Protein 4MNO (pdb70)

Organism: Pyrococcus abyssi (strain GE5 / Orsay) (NCBI:txid272844)

Radius of gyration: 12.4 Å; Cα contacts (8 Å, |Δi|>4): 175; chains: 1; bounding box: 30×34×27 Å

Secondary structure (DSSP, 8-state):
--------TT-EEEEEEEEEETTEEEEEETTS-EEEEE--HHHHTT----TT-EEEEEE-SSSTTTEEEEEEE--HHHHHHHHHTTSS-HHHHH-

Sequence (95 aa):
VIRVPLPEGNQLFGVVEQALGAGWMDVRCEDGKIRRCRIPGKLRRRVWIRVGDLVIVQPWPVQSDDKRGDIVYRYTQTTQVDWLLRKGKITQEFLTG

Solvent-accessible surface area: 5850 Å² total; per-residue (Å²): 165,93,190,16,58,64,30,134,86,87,43,29,11,0,6,1,74,106,64,62,42,79,10,78,9,21,0,40,1,82,64,66,85,90,6,122,0,81,14,42,39,139,8,118,185,137,45,171,19,129,87,46,19,2,0,7,0,54,8,77,132,102,79,40,79,127,95,0,40,0,58,62,52,7,64,139,93,25,9,65,52,0,22,161,124,56,90,10,68,90,131,34,32,99,73

Nearest PDB structures (foldseek):
  7zag-assembly1_6  TM=9.840E-01  e=1.531E-17  Pyrococcus abyssi GE5
  6sw9-assembly1_6  TM=9.027E-01  e=2.544E-14  Pyrococcus abyssi GE5
  6swe-assembly1_6  TM=8.839E-01  e=1.234E-14  Pyrococcus abyssi GE5
  6zxf-assembly1_j  TM=8.529E-01  e=4.836E-07  Homo sapiens
  2dgy-assembly1_A  TM=8.097E-01  e=2.616E-06  Homo sapiens

Foldseek 3Di:
DDDADDDDDPKWKWFFAADPDDQWTWTQTPVRAIAIEGEDPVRVVPDDDDGLWIF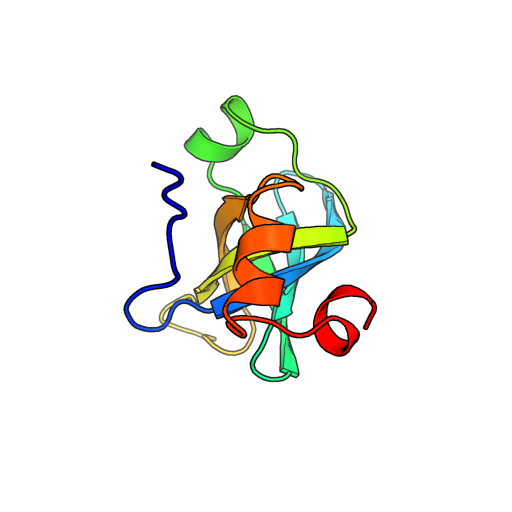IWAQDPPPSRHYTYTDGTDDPVSVVVCCVVVVDHPVRSVD

B-factor: mean 20.07, std 11.69, range [5.56, 64.81]

CATH classification: 2.40.50.140

Structure (mmCIF, N/CA/C/O backbone):
data_4MNO
#
_entry.id   4MNO
#
_cell.length_a   36.430
_cell.length_b   46.770
_cell.length_c   57.940
_cell.angle_alpha   90.00
_cell.angle_beta   90.00
_cell.angle_gamma   90.00
#
_symmetry.space_group_name_H-M   'P 21 21 21'
#
loop_
_entity.id
_entity.type
_entity.pdbx_description
1 polymer 'Translation initiation factor 1A'
2 water water
#
loop_
_atom_site.group_PDB
_atom_site.id
_atom_site.type_symbol
_atom_site.label_atom_id
_atom_site.label_alt_id
_atom_site.label_comp_id
_atom_site.label_asym_id
_atom_site.label_entity_id
_atom_site.label_seq_id
_atom_site.pdbx_PDB_ins_code
_atom_site.Cartn_x
_atom_site.Cartn_y
_atom_site.Cartn_z
_atom_site.occupancy
_atom_site.B_iso_or_equiv
_atom_site.auth_seq_id
_atom_site.auth_comp_id
_atom_site.auth_asym_id
_atom_site.auth_atom_id
_atom_site.pdbx_PDB_model_num
ATOM 1 N N . VAL A 1 15 ? -13.484 16.514 -14.434 1.00 35.04 13 VAL A N 1
ATOM 2 C CA . VAL A 1 15 ? -13.935 15.128 -14.498 1.00 33.51 13 VAL A CA 1
ATOM 3 C C . VAL A 1 15 ? -13.233 14.275 -13.446 1.00 31.26 13 VAL A C 1
ATOM 4 O O . VAL A 1 15 ? -12.093 13.841 -13.637 1.00 32.37 13 VAL A O 1
ATOM 8 N N . ILE A 1 16 ? -13.914 14.032 -12.333 1.00 27.89 14 ILE A N 1
ATOM 9 C CA . ILE A 1 16 ? -13.338 13.201 -11.284 1.00 24.79 14 ILE A CA 1
ATOM 10 C C . ILE A 1 16 ? -13.285 11.736 -11.724 1.00 21.97 14 ILE A C 1
ATOM 11 O O . ILE A 1 16 ? -14.251 11.208 -12.270 1.00 21.93 14 ILE A O 1
ATOM 16 N N . ARG A 1 17 ? -12.130 11.111 -11.519 1.00 18.64 15 ARG A N 1
ATOM 17 C CA . ARG A 1 17 ? -11.939 9.697 -11.811 1.00 17.60 15 ARG A CA 1
ATOM 18 C C . ARG A 1 17 ? -11.337 9.025 -10.596 1.00 16.30 15 ARG A C 1
ATOM 19 O O . ARG A 1 17 ? -10.421 9.561 -9.974 1.00 19.03 15 ARG A O 1
ATOM 27 N N . VAL A 1 18 ? -11.848 7.844 -10.264 1.00 13.86 16 VAL A N 1
ATOM 28 C CA . VAL A 1 18 ? -11.469 7.149 -9.045 1.00 12.03 16 VAL A CA 1
ATOM 29 C C . VAL A 1 18 ? -11.200 5.682 -9.394 1.00 11.79 16 VAL A C 1
ATOM 30 O O . VAL A 1 18 ? -12.057 5.024 -9.971 1.00 12.62 16 VAL A O 1
ATOM 34 N N . PRO A 1 19 ? -10.003 5.167 -9.059 1.00 11.85 17 PRO A N 1
ATOM 35 C CA . PRO A 1 19 ? -9.701 3.762 -9.355 1.00 13.41 17 PRO A CA 1
ATOM 36 C C . PRO A 1 19 ? -10.608 2.822 -8.581 1.00 11.99 17 PRO A C 1
ATOM 37 O O . PRO A 1 19 ? -11.022 3.145 -7.471 1.00 13.32 17 PRO A O 1
ATOM 41 N N . LEU A 1 20 ? -10.902 1.668 -9.162 1.00 11.71 18 LEU A N 1
ATOM 42 C CA . LEU A 1 20 ? -11.762 0.684 -8.530 1.00 11.49 18 LEU A CA 1
ATOM 43 C C . LEU A 1 20 ? -11.052 -0.655 -8.419 1.00 11.90 18 LEU A C 1
ATOM 44 O O . LEU A 1 20 ? -10.203 -0.982 -9.242 1.00 13.25 18 LEU A O 1
ATOM 49 N N . PRO A 1 21 ? -11.428 -1.450 -7.411 1.00 10.80 19 PRO A N 1
ATOM 50 C CA . PRO A 1 21 ? -10.982 -2.846 -7.369 1.00 11.73 19 PRO A CA 1
ATOM 51 C C . PRO A 1 21 ? -11.291 -3.566 -8.682 1.00 14.70 19 PRO A C 1
ATOM 52 O O . PRO A 1 21 ? -12.361 -3.357 -9.263 1.00 18.00 19 PRO A O 1
ATOM 56 N N . GLU A 1 22 ? -10.346 -4.383 -9.141 1.00 15.79 20 GLU A N 1
ATOM 57 C CA . GLU A 1 22 ? -10.524 -5.206 -10.336 1.00 18.65 20 GLU A CA 1
ATOM 58 C C . GLU A 1 22 ? -10.250 -6.652 -9.975 1.00 17.37 20 GLU A C 1
ATOM 59 O O . GLU A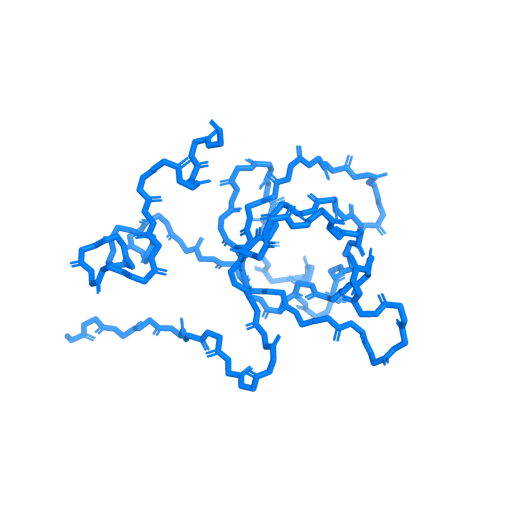 1 22 ? -9.601 -6.921 -8.976 1.00 16.30 20 GLU A O 1
ATOM 65 N N . GLY A 1 23 ? -10.721 -7.586 -10.795 1.00 18.58 21 GLY A N 1
ATOM 66 C CA . GLY A 1 23 ? 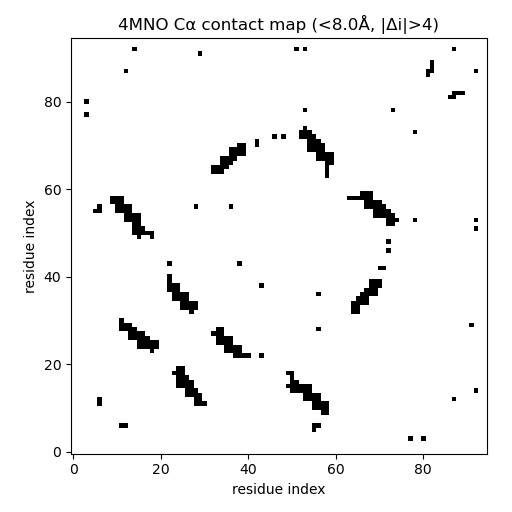-10.483 -8.99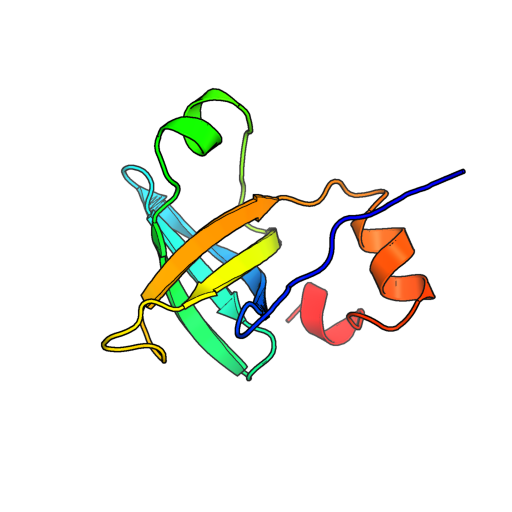1 -10.520 1.00 18.56 21 GLY A CA 1
ATOM 67 C C . GLY A 1 23 ? -11.065 -9.407 -9.182 1.00 17.52 21 GLY A C 1
ATOM 68 O O . GLY A 1 23 ? -12.235 -9.162 -8.909 1.00 19.16 21 GLY A O 1
ATOM 69 N N . ASN A 1 24 ? -10.246 -10.018 -8.333 1.00 16.03 22 ASN A N 1
ATOM 70 C CA . ASN A 1 24 ? -10.706 -10.417 -7.008 1.00 14.46 22 ASN A CA 1
ATOM 71 C C . ASN A 1 24 ? -10.304 -9.427 -5.912 1.00 12.14 22 ASN A C 1
ATOM 72 O O . ASN A 1 24 ? -10.350 -9.743 -4.730 1.00 12.60 22 ASN A O 1
ATOM 77 N N . GLN A 1 25 ? -9.939 -8.216 -6.314 1.00 10.86 23 GLN A N 1
ATOM 78 C CA . GLN A 1 25 ? -9.613 -7.179 -5.340 1.00 9.79 23 GLN A CA 1
ATOM 79 C C . GLN A 1 25 ? -10.845 -6.737 -4.559 1.00 9.78 23 GLN A C 1
ATOM 80 O O . GLN A 1 25 ? -11.988 -6.881 -5.027 1.00 11.27 23 GLN A O 1
ATOM 86 N N . LEU A 1 26 ? -10.600 -6.192 -3.371 1.00 8.03 24 LEU A N 1
ATOM 87 C CA . LEU A 1 26 ? -11.665 -5.840 -2.440 1.00 7.98 24 LEU A CA 1
ATOM 88 C C . LEU A 1 26 ? -11.407 -4.483 -1.825 1.00 7.19 24 LEU A C 1
ATOM 89 O O . LEU A 1 26 ? -10.267 -4.121 -1.554 1.00 8.18 24 LEU A O 1
ATOM 94 N N . PHE A 1 27 ? -12.469 -3.742 -1.558 1.00 6.75 25 PHE A N 1
ATOM 95 C CA . PHE A 1 27 ? -12.351 -2.594 -0.670 1.00 6.31 25 PHE A CA 1
ATOM 96 C C . PHE A 1 27 ? -12.048 -3.053 0.745 1.00 6.04 25 PHE A C 1
ATOM 97 O O . PHE A 1 27 ? -12.534 -4.104 1.188 1.00 6.95 25 PHE A O 1
ATOM 105 N N . GLY A 1 28 ? -11.300 -2.246 1.487 1.00 6.09 26 GLY A N 1
ATOM 106 C CA . GLY A 1 28 ? -11.052 -2.554 2.878 1.00 7.13 26 GLY A CA 1
ATOM 107 C C . GLY A 1 28 ? -10.812 -1.289 3.667 1.00 5.84 26 GLY A C 1
ATOM 108 O O . GLY A 1 28 ? -10.419 -0.268 3.109 1.00 7.29 26 GLY A O 1
ATOM 109 N N . VAL A 1 29 ? -11.051 -1.368 4.970 1.00 6.35 27 VAL A N 1
ATOM 110 C CA . VAL A 1 29 ? -10.771 -0.264 5.883 1.00 7.77 27 VAL A CA 1
ATOM 111 C C . VAL A 1 29 ? -9.636 -0.702 6.788 1.00 7.23 27 VAL A C 1
ATOM 112 O O . VAL A 1 29 ? -9.696 -1.764 7.409 1.00 8.08 27 VAL A O 1
ATOM 116 N N . VAL A 1 30 ? -8.588 0.107 6.857 1.00 7.14 28 VAL A N 1
ATOM 117 C CA . VAL A 1 30 ? -7.451 -0.234 7.689 1.00 7.51 28 VAL A CA 1
ATOM 118 C C . VAL A 1 30 ? -7.864 -0.226 9.151 1.00 8.39 28 VAL A C 1
ATOM 119 O O . VAL A 1 30 ? -8.395 0.773 9.648 1.00 9.92 28 VAL A O 1
ATOM 123 N N . GLU A 1 31 ? -7.619 -1.339 9.836 1.00 9.39 29 GLU A N 1
ATOM 124 C CA . GLU A 1 31 ? -8.060 -1.504 11.217 1.00 12.47 29 GLU A CA 1
ATOM 125 C C . GLU A 1 31 ? -6.950 -1.313 12.243 1.00 12.07 29 GLU A C 1
ATOM 126 O O . GLU A 1 31 ? -7.187 -0.806 13.341 1.00 14.28 29 GLU A O 1
ATOM 132 N N . GLN A 1 32 ? -5.741 -1.737 11.902 1.00 10.92 30 GLN A N 1
ATOM 133 C CA . GLN A 1 32 ? -4.647 -1.655 12.858 1.00 12.20 30 GLN A CA 1
ATOM 134 C C . GLN A 1 32 ? -3.314 -1.687 12.149 1.00 12.36 30 GLN A C 1
ATOM 135 O O . GLN A 1 32 ? -3.116 -2.483 11.227 1.00 12.36 30 GLN A O 1
ATOM 141 N N . ALA A 1 33 ? -2.415 -0.799 12.567 1.00 14.51 31 ALA A N 1
ATOM 142 C CA . ALA A 1 33 ? -1.031 -0.846 12.121 1.00 18.02 31 ALA A CA 1
ATOM 143 C C . ALA A 1 33 ? -0.297 -1.886 12.941 1.00 20.80 31 ALA A C 1
ATOM 144 O O . ALA A 1 33 ? -0.342 -1.870 14.171 1.00 23.32 31 ALA A O 1
ATOM 146 N N . LEU A 1 34 ? 0.383 -2.795 12.263 1.00 22.04 32 LEU A N 1
ATOM 147 C CA . LEU A 1 34 ? 1.051 -3.886 12.946 1.00 23.55 32 LEU A CA 1
ATOM 148 C C . LEU A 1 34 ? 2.552 -3.646 12.981 1.00 27.21 32 LEU A C 1
ATOM 149 O O . LEU A 1 34 ? 3.279 -4.337 13.686 1.00 29.95 32 LEU A O 1
ATOM 154 N N . GLY A 1 35 ? 3.003 -2.653 12.222 1.00 27.91 33 GLY A N 1
ATOM 155 C CA . GLY A 1 35 ? 4.412 -2.315 12.157 1.00 29.17 33 GLY A CA 1
ATOM 156 C C . GLY A 1 35 ? 5.081 -2.904 10.931 1.00 30.31 33 GLY A C 1
ATOM 157 O O . GLY A 1 35 ? 4.621 -3.908 10.383 1.00 30.99 33 GLY A O 1
ATOM 158 N N . ALA A 1 36 ? 6.158 -2.258 10.496 1.00 30.16 34 ALA A N 1
ATOM 159 C CA . ALA A 1 36 ? 7.013 -2.762 9.426 1.00 30.36 34 ALA A CA 1
ATOM 160 C C . ALA A 1 36 ? 6.274 -3.073 8.130 1.00 28.71 34 ALA A C 1
ATOM 161 O O . ALA A 1 36 ? 6.499 -4.116 7.520 1.00 30.34 34 ALA A O 1
ATOM 163 N N . GLY A 1 37 ? 5.388 -2.172 7.712 1.00 26.15 35 GLY A N 1
ATOM 164 C CA . GLY A 1 37 ? 4.714 -2.323 6.435 1.00 23.56 35 GLY A CA 1
ATOM 165 C C . GLY A 1 37 ? 3.604 -3.361 6.418 1.00 20.58 35 GLY A C 1
ATOM 166 O O . GLY A 1 37 ? 3.270 -3.904 5.360 1.00 23.30 35 GLY A O 1
ATOM 167 N N . TRP A 1 38 ? 3.033 -3.643 7.586 1.00 18.01 36 TRP A N 1
ATOM 168 C CA . TRP A 1 38 ? 1.909 -4.574 7.701 1.00 15.94 36 TRP A CA 1
ATOM 169 C C . TRP A 1 38 ? 0.737 -3.901 8.389 1.00 14.43 36 TRP A C 1
ATOM 170 O O . TRP A 1 38 ? 0.911 -3.177 9.368 1.00 15.27 36 TRP A O 1
ATOM 181 N N . MET A 1 39 ? -0.465 -4.149 7.885 1.00 13.19 37 MET A N 1
ATOM 182 C CA . MET A 1 39 ? -1.672 -3.601 8.493 1.00 12.86 37 MET A CA 1
ATOM 183 C C . MET A 1 39 ? -2.785 -4.627 8.421 1.00 10.50 37 MET A C 1
ATOM 184 O O . MET A 1 39 ? -2.890 -5.351 7.432 1.00 11.63 37 MET A O 1
ATOM 189 N N . ASP A 1 40 ? -3.609 -4.701 9.463 1.00 9.97 38 ASP A N 1
ATOM 190 C CA . ASP A 1 40 ? -4.831 -5.490 9.375 1.00 10.24 38 ASP A CA 1
ATOM 191 C C . ASP A 1 40 ? -5.907 -4.644 8.726 1.00 9.52 38 ASP A C 1
ATOM 192 O O . ASP A 1 40 ? -6.068 -3.467 9.068 1.00 10.15 38 ASP A O 1
ATOM 197 N N . VAL A 1 41 ? -6.634 -5.246 7.789 1.00 8.17 39 VAL A N 1
ATOM 198 C CA . VAL A 1 41 ? -7.611 -4.522 6.989 1.00 7.79 39 VAL A CA 1
ATOM 199 C C . VAL A 1 41 ? -8.934 -5.277 7.021 1.00 7.86 39 VAL A C 1
ATOM 200 O O . VAL A 1 41 ? -8.982 -6.468 6.694 1.00 8.54 39 VAL A O 1
ATOM 204 N N . ARG A 1 42 ? -10.001 -4.593 7.426 1.00 8.07 40 ARG A N 1
ATOM 205 C CA . ARG A 1 42 ? -11.341 -5.166 7.417 1.00 8.66 40 ARG A CA 1
ATOM 206 C C . ARG A 1 42 ? -11.920 -5.004 6.026 1.00 7.70 40 ARG A C 1
ATOM 207 O O . ARG A 1 42 ? -12.134 -3.881 5.550 1.00 8.52 40 ARG A O 1
ATOM 215 N N . CYS A 1 43 ? -12.158 -6.126 5.353 1.00 7.79 41 CYS A N 1
ATOM 216 C CA . CYS A 1 43 ? -12.539 -6.102 3.950 1.00 8.05 41 CYS A CA 1
ATOM 217 C C . CYS A 1 43 ? -14.038 -6.173 3.707 1.00 8.25 41 CYS A C 1
ATOM 218 O O . CYS A 1 43 ? -14.804 -6.581 4.582 1.00 8.94 41 CYS A O 1
ATOM 221 N N . GLU A 1 44 ? -14.440 -5.810 2.496 1.00 7.88 42 GLU A N 1
ATOM 222 C CA . GLU A 1 44 ? -15.856 -5.721 2.168 1.00 8.39 42 GLU A CA 1
ATOM 223 C C . GLU A 1 44 ? -16.576 -7.068 2.102 1.00 9.16 42 GLU A C 1
ATOM 224 O O . GLU A 1 44 ? -17.799 -7.089 2.007 1.00 9.99 42 GLU A O 1
ATOM 230 N N . ASP A 1 45 ? -15.825 -8.169 2.160 1.00 9.26 43 ASP A N 1
ATOM 231 C CA . ASP A 1 45 ? -16.417 -9.499 2.236 1.00 10.35 43 ASP A CA 1
ATOM 232 C C . ASP A 1 45 ? -16.561 -9.961 3.679 1.00 12.05 43 ASP A C 1
ATOM 233 O O . ASP A 1 45 ? -16.881 -11.125 3.937 1.00 15.87 43 ASP A O 1
ATOM 238 N N . GLY A 1 46 ? -16.330 -9.052 4.619 1.00 12.49 44 GLY A N 1
ATOM 239 C CA . GLY A 1 46 ? -16.516 -9.341 6.030 1.00 14.42 44 GLY A CA 1
ATOM 240 C C . GLY A 1 46 ? -15.353 -10.039 6.710 1.00 15.41 44 GLY A C 1
ATOM 241 O O . GLY A 1 46 ? -15.481 -10.482 7.848 1.00 20.02 44 GLY A O 1
ATOM 242 N N . LYS A 1 47 ? -14.224 -10.148 6.023 1.00 13.16 45 LYS A N 1
ATOM 243 C CA . LYS A 1 47 ? -13.053 -10.794 6.606 1.00 12.56 45 LYS A CA 1
ATOM 244 C C . LYS A 1 47 ? -11.957 -9.782 6.876 1.00 10.58 45 LYS A C 1
ATOM 245 O O . LYS A 1 47 ? -11.784 -8.801 6.135 1.00 11.03 45 LYS A O 1
ATOM 251 N N . ILE A 1 48 ? -11.208 -10.026 7.938 1.00 11.30 46 ILE A N 1
ATOM 252 C CA . ILE A 1 48 ? -10.022 -9.236 8.231 1.00 10.94 46 ILE A CA 1
ATOM 253 C C . ILE A 1 48 ? -8.825 -9.935 7.611 1.00 10.16 46 ILE A C 1
ATOM 254 O O . ILE A 1 48 ? -8.597 -11.123 7.853 1.00 12.95 46 ILE A O 1
ATOM 259 N N . ARG A 1 49 ? -8.055 -9.202 6.817 1.00 9.38 47 ARG A N 1
ATOM 260 C CA . ARG A 1 49 ? -6.837 -9.742 6.233 1.00 9.27 47 ARG A CA 1
ATOM 261 C C . ARG A 1 49 ? -5.619 -9.013 6.747 1.00 8.94 47 ARG A C 1
ATOM 262 O O . ARG A 1 49 ? -5.633 -7.788 6.928 1.00 9.38 47 ARG A O 1
ATOM 270 N N . ARG A 1 50 ? -4.554 -9.771 6.981 1.00 10.11 48 ARG A N 1
ATOM 271 C CA . ARG A 1 50 ? -3.273 -9.188 7.340 1.00 10.17 48 ARG A CA 1
ATOM 272 C C . ARG A 1 50 ? -2.582 -8.832 6.029 1.00 10.02 48 ARG A C 1
ATOM 273 O O . ARG A 1 50 ? -2.340 -9.704 5.193 1.00 10.87 48 ARG A O 1
ATOM 281 N N . CYS A 1 51 ? -2.295 -7.547 5.840 1.00 10.49 49 CYS A N 1
ATOM 282 C CA . CYS A 1 51 ? -1.876 -7.052 4.536 1.00 9.68 49 CYS A CA 1
ATOM 283 C C . CYS A 1 51 ? -0.528 -6.379 4.541 1.00 10.74 49 CYS A C 1
ATOM 284 O O . CYS A 1 51 ? -0.206 -5.606 5.445 1.00 12.40 49 CYS A O 1
ATOM 287 N N . ARG A 1 52 ? 0.241 -6.654 3.492 1.00 11.16 50 ARG A N 1
ATOM 288 C CA . ARG A 1 52 ? 1.526 -6.013 3.275 1.00 12.66 50 ARG A CA 1
ATOM 289 C C . ARG A 1 52 ? 1.346 -4.741 2.456 1.00 11.93 50 ARG A C 1
ATOM 290 O O . ARG A 1 52 ? 0.539 -4.703 1.534 1.00 11.51 50 ARG A O 1
ATOM 298 N N . ILE A 1 53 ? 2.096 -3.701 2.798 1.00 13.08 51 ILE A N 1
ATOM 299 C CA . ILE A 1 53 ? 2.178 -2.518 1.950 1.00 15.27 51 ILE A CA 1
ATOM 300 C C . ILE A 1 53 ? 3.472 -2.627 1.178 1.00 17.17 51 ILE A C 1
ATOM 301 O O . ILE A 1 53 ? 4.542 -2.558 1.776 1.00 17.92 51 ILE A O 1
ATOM 306 N N . PRO A 1 54 ? 3.389 -2.809 -0.151 1.00 19.39 52 PRO A N 1
ATOM 307 C CA . PRO A 1 54 ? 4.611 -2.928 -0.957 1.00 22.02 52 PRO A CA 1
ATOM 308 C C . PRO A 1 54 ? 5.486 -1.682 -0.825 1.00 22.40 52 PRO A C 1
ATOM 309 O O . PRO A 1 54 ? 4.958 -0.584 -0.671 1.00 21.32 52 PRO A O 1
ATOM 313 N N . GLY A 1 55 ? 6.805 -1.856 -0.873 1.00 23.20 53 GLY A N 1
ATOM 314 C CA . GLY A 1 55 ? 7.732 -0.749 -0.696 1.00 23.94 53 GLY A CA 1
ATOM 315 C C . GLY A 1 55 ? 7.438 0.422 -1.615 1.00 23.89 53 GLY A C 1
ATOM 316 O O . GLY A 1 55 ? 7.507 1.585 -1.211 1.00 25.62 53 GLY A O 1
ATOM 317 N N . LYS A 1 56 ? 7.082 0.107 -2.853 1.00 23.56 54 LYS A N 1
ATOM 318 C CA . LYS A 1 56 ? 6.744 1.120 -3.841 1.00 24.62 54 LYS A CA 1
ATOM 319 C C . LYS A 1 56 ? 5.603 2.009 -3.346 1.00 22.04 54 LYS A C 1
ATOM 320 O O . LYS A 1 56 ? 5.626 3.222 -3.532 1.00 22.47 54 LYS A O 1
ATOM 326 N N . LEU A 1 57 ? 4.607 1.411 -2.703 1.00 19.73 55 LEU A N 1
ATOM 327 C CA . LEU A 1 57 ? 3.497 2.192 -2.179 1.00 18.08 55 LEU A CA 1
ATOM 328 C C . LEU A 1 57 ? 3.898 2.900 -0.882 1.00 19.00 55 LEU A C 1
ATOM 329 O O . LEU A 1 57 ? 3.535 4.059 -0.671 1.00 19.19 55 LEU A O 1
ATOM 334 N N . ARG A 1 58 ? 4.671 2.212 -0.038 1.00 20.28 56 ARG A N 1
ATOM 335 C CA . ARG A 1 58 ? 5.172 2.789 1.214 1.00 23.35 56 ARG A CA 1
ATOM 336 C C . ARG A 1 58 ? 5.933 4.099 1.022 1.00 23.61 56 ARG A C 1
ATOM 337 O O . ARG A 1 58 ? 5.874 4.988 1.870 1.00 24.93 56 ARG A O 1
ATOM 345 N N . ARG A 1 59 ? 6.658 4.215 -0.083 1.00 22.37 57 ARG A N 1
ATOM 346 C CA . ARG A 1 59 ? 7.463 5.409 -0.312 1.00 23.79 57 ARG A CA 1
ATOM 347 C C . ARG A 1 59 ? 6.680 6.502 -1.043 1.00 22.90 57 ARG A C 1
ATOM 348 O O . ARG A 1 59 ? 7.218 7.573 -1.340 1.00 24.17 57 ARG A O 1
ATOM 356 N N . ARG A 1 60 ? 5.401 6.249 -1.299 1.00 21.52 58 ARG A N 1
ATOM 357 C CA . ARG A 1 60 ? 4.563 7.226 -1.985 1.00 21.93 58 ARG A CA 1
ATOM 358 C C . ARG A 1 60 ? 3.471 7.808 -1.093 1.00 20.06 58 ARG A C 1
ATOM 359 O O . ARG A 1 60 ? 3.148 8.985 -1.193 1.00 20.19 58 ARG A O 1
ATOM 367 N N . VAL A 1 61 ? 2.874 6.987 -0.239 1.00 19.07 59 VAL A N 1
ATOM 368 C CA . VAL A 1 61 ? 1.732 7.472 0.535 1.00 20.36 59 VAL A CA 1
ATOM 369 C C . VAL A 1 61 ? 1.798 7.131 2.006 1.00 21.39 59 VAL A C 1
ATOM 370 O O . VAL A 1 61 ? 2.463 6.185 2.416 1.00 22.20 59 VAL A O 1
ATOM 374 N N . TRP A 1 62 ? 1.097 7.935 2.796 1.00 20.79 60 TRP A N 1
ATOM 375 C CA . TRP A 1 62 ? 0.950 7.689 4.215 1.00 21.80 60 TRP A CA 1
ATOM 376 C C . TRP A 1 62 ? -0.404 7.033 4.432 1.00 19.06 60 TRP A C 1
ATOM 377 O O . TRP A 1 62 ? -1.448 7.600 4.096 1.00 20.62 60 TRP A O 1
ATOM 388 N N . ILE A 1 63 ? -0.378 5.810 4.947 1.00 16.60 61 ILE A N 1
ATOM 389 C CA . ILE A 1 63 ? -1.600 5.047 5.198 1.00 14.66 61 ILE A CA 1
ATOM 390 C C . ILE A 1 63 ? -1.812 4.935 6.692 1.00 15.66 61 ILE A C 1
ATOM 391 O O . ILE A 1 63 ? -0.885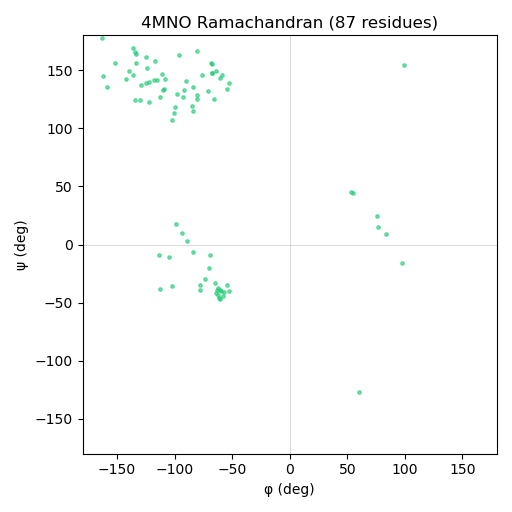 4.614 7.446 1.00 17.49 61 ILE A O 1
ATOM 396 N N . ARG A 1 64 ? -3.034 5.208 7.123 1.00 14.62 62 ARG A N 1
ATOM 397 C CA . ARG A 1 64 ? -3.338 5.201 8.539 1.00 15.96 62 ARG A CA 1
ATOM 398 C C . ARG A 1 64 ? -4.618 4.436 8.818 1.00 13.37 62 ARG A C 1
ATOM 399 O O . ARG A 1 64 ? -5.408 4.146 7.915 1.00 12.18 62 ARG A O 1
ATOM 407 N N . VAL A 1 65 ? -4.801 4.099 10.085 1.00 12.67 63 VAL A N 1
ATOM 408 C CA . VAL A 1 65 ? -6.008 3.446 10.545 1.00 12.21 63 VAL A CA 1
ATOM 409 C C . VAL A 1 65 ? -7.209 4.281 10.134 1.00 12.22 63 VAL A C 1
ATOM 410 O O . VAL A 1 65 ? -7.202 5.512 10.263 1.00 13.90 63 VAL A O 1
ATOM 414 N N . GLY A 1 66 ? -8.217 3.607 9.597 1.00 10.61 64 GLY A N 1
ATOM 415 C CA . GLY A 1 66 ? -9.423 4.257 9.138 1.00 11.35 64 GLY A CA 1
ATOM 416 C C . GLY A 1 66 ? -9.439 4.532 7.645 1.00 9.98 64 GLY A C 1
ATOM 417 O O . GLY A 1 66 ? -10.495 4.812 7.087 1.00 11.59 64 GLY A O 1
ATOM 418 N N . ASP A 1 67 ? -8.281 4.460 6.988 1.00 8.31 65 ASP A N 1
ATOM 419 C CA . ASP A 1 67 ? -8.237 4.679 5.549 1.00 8.75 65 ASP A CA 1
ATOM 420 C C . ASP A 1 67 ? -8.949 3.586 4.777 1.00 7.59 65 ASP A C 1
ATOM 421 O O . ASP A 1 67 ? -8.941 2.412 5.174 1.00 7.38 65 ASP A O 1
ATOM 426 N N . LEU A 1 68 ? -9.543 3.972 3.656 1.00 7.02 66 LEU A N 1
ATOM 427 C CA . LEU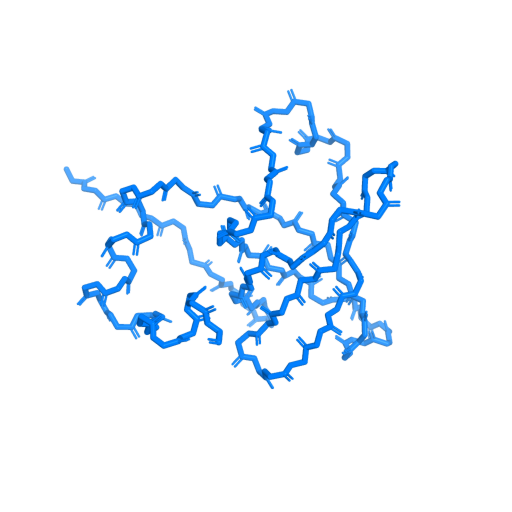 A 1 68 ? -10.115 3.024 2.720 1.00 6.26 66 LEU A CA 1
ATOM 428 C C . LEU A 1 68 ? -9.042 2.684 1.700 1.00 5.99 66 LEU A C 1
ATOM 429 O O . LEU A 1 68 ? -8.375 3.578 1.169 1.00 6.42 66 LEU A O 1
ATOM 434 N N . VAL A 1 69 ? -8.878 1.392 1.433 1.00 5.84 67 VAL A N 1
ATOM 435 C CA . VAL A 1 69 ? -7.843 0.909 0.533 1.00 5.76 67 VAL A CA 1
ATOM 436 C C . VAL A 1 69 ? -8.422 -0.124 -0.426 1.00 5.56 67 VAL A C 1
ATOM 437 O O . VAL A 1 69 ? -9.546 -0.635 -0.223 1.00 6.10 67 VAL A O 1
ATOM 441 N N . ILE A 1 70 ? -7.669 -0.420 -1.484 1.00 5.94 68 ILE A N 1
ATOM 442 C CA . ILE A 1 70 ? -7.914 -1.611 -2.285 1.00 5.94 68 ILE A CA 1
ATOM 443 C C . ILE A 1 70 ? -6.951 -2.695 -1.819 1.00 5.72 68 ILE A C 1
ATOM 444 O O . ILE A 1 70 ? -5.751 -2.456 -1.715 1.00 6.95 68 ILE A O 1
ATOM 449 N N . VAL A 1 71 ? -7.492 -3.882 -1.532 1.00 6.69 69 VAL A N 1
ATOM 450 C CA . VAL A 1 71 ? -6.718 -5.057 -1.152 1.00 7.15 69 VAL A CA 1
ATOM 451 C C . VAL A 1 71 ? -6.733 -6.083 -2.275 1.00 7.54 69 VAL A C 1
ATOM 452 O O . VAL A 1 71 ? -7.777 -6.382 -2.844 1.00 8.44 69 VAL A O 1
ATOM 456 N N . GLN A 1 72 ? -5.554 -6.613 -2.571 1.00 7.76 70 GLN A N 1
ATOM 457 C CA . GLN A 1 72 ? -5.403 -7.768 -3.453 1.00 8.23 70 GLN A CA 1
ATOM 458 C C . GLN A 1 72 ? -5.149 -9.000 -2.588 1.00 8.57 70 GLN A C 1
ATOM 459 O O . GLN A 1 72 ? -4.066 -9.141 -2.021 1.00 8.92 70 GLN A O 1
ATOM 465 N N . PRO A 1 73 ? -6.149 -9.889 -2.463 1.00 8.76 71 PRO A N 1
ATOM 466 C CA . PRO A 1 73 ? -5.898 -11.115 -1.696 1.00 9.30 71 PRO A CA 1
ATOM 467 C C . PRO A 1 73 ? -4.770 -11.932 -2.311 1.00 9.35 71 PRO A C 1
ATOM 468 O O . PRO A 1 73 ? -4.607 -11.957 -3.527 1.00 10.41 71 PRO A O 1
ATOM 472 N N . TRP A 1 74 ? -3.973 -12.554 -1.461 1.00 9.62 72 TRP A N 1
ATOM 473 C CA . TRP A 1 74 ? -2.939 -13.452 -1.955 1.00 10.10 72 TRP A CA 1
ATOM 474 C C . TRP A 1 74 ? -3.589 -14.680 -2.589 1.00 11.09 72 TRP A C 1
ATOM 475 O O . TRP A 1 74 ? -4.712 -15.030 -2.255 1.00 11.76 72 TRP A O 1
ATOM 486 N N . PRO A 1 75 ? -2.888 -15.343 -3.516 1.00 11.49 73 PRO A N 1
ATOM 487 C CA . PRO A 1 75 ? -3.486 -16.531 -4.155 1.00 14.33 73 PRO A CA 1
ATOM 488 C C . PRO A 1 75 ? -3.618 -17.757 -3.236 1.00 14.89 73 PRO A C 1
ATOM 489 O O . PRO A 1 75 ? -4.411 -18.660 -3.526 1.00 17.71 73 PRO A O 1
ATOM 493 N N . VAL A 1 76 ? -2.849 -17.786 -2.155 1.00 13.61 74 VAL A N 1
ATOM 494 C CA . VAL A 1 76 ? -2.918 -18.837 -1.137 1.00 15.60 74 VAL A CA 1
ATOM 495 C C . VAL A 1 76 ? -3.335 -18.151 0.166 1.00 16.83 74 VAL A C 1
ATOM 496 O O . VAL A 1 76 ? -2.889 -17.036 0.445 1.00 18.66 74 VAL A O 1
ATOM 500 N N . GLN A 1 77 ? -4.182 -18.792 0.963 1.00 19.93 75 GLN A N 1
ATOM 501 C CA . GLN A 1 77 ? -4.744 -18.133 2.144 1.00 20.45 75 GLN A CA 1
ATOM 502 C C . GLN A 1 77 ? -5.379 -16.801 1.757 1.00 16.02 75 GLN A C 1
ATOM 503 O O . GLN A 1 77 ? -5.172 -15.774 2.419 1.00 16.63 75 GLN A O 1
ATOM 509 N N . SER A 1 78 ? -6.149 -16.830 0.675 1.00 13.56 76 SER A N 1
ATOM 510 C CA . SER A 1 78 ? -6.791 -15.637 0.136 1.00 13.35 76 SER A CA 1
ATOM 511 C C . SER A 1 78 ? -7.723 -14.974 1.124 1.00 12.09 76 SER A C 1
ATOM 512 O O . SER A 1 78 ? -7.946 -13.782 1.047 1.00 13.21 76 SER A O 1
ATOM 515 N N A ASP A 1 79 ? -8.260 -15.757 2.051 0.50 12.37 77 ASP A N 1
ATOM 516 N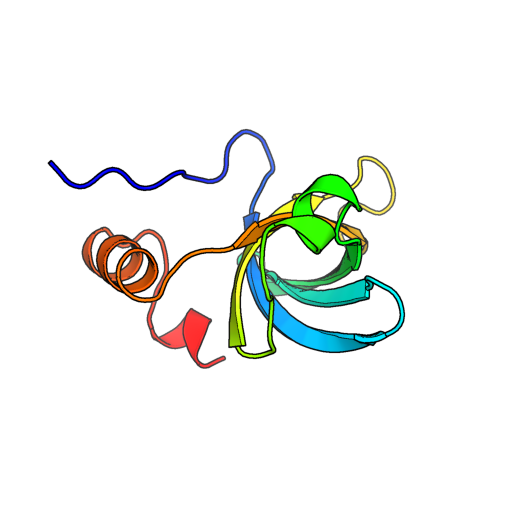 N B ASP A 1 79 ? -8.266 -15.751 2.054 0.50 11.92 77 ASP A N 1
ATOM 517 C CA A ASP A 1 79 ? -9.193 -15.242 3.045 0.50 14.16 77 ASP A CA 1
ATOM 518 C CA B ASP A 1 79 ? -9.201 -15.211 3.035 0.50 13.49 77 ASP A CA 1
ATOM 519 C C A ASP A 1 79 ? -8.507 -14.547 4.223 0.50 13.73 77 ASP A C 1
ATOM 520 C C B ASP A 1 79 ? -8.513 -14.582 4.250 0.50 13.39 77 ASP A C 1
ATOM 521 O O A ASP A 1 79 ? -9.169 -13.890 5.023 0.50 15.14 77 ASP A O 1
ATOM 522 O O B ASP A 1 79 ? -9.180 -14.007 5.108 0.50 14.90 77 ASP A O 1
ATOM 531 N N . LYS A 1 80 ? -7.187 -14.675 4.314 1.00 13.44 78 LYS A N 1
ATOM 532 C CA . LYS A 1 80 ? -6.452 -14.188 5.481 1.00 13.98 78 LYS A CA 1
ATOM 533 C C . LYS A 1 80 ? -5.351 -13.184 5.191 1.00 11.90 78 LYS A C 1
ATOM 534 O O . LYS A 1 80 ? -4.898 -12.495 6.105 1.00 12.76 78 LYS A O 1
ATOM 540 N N . ARG A 1 81 ? -4.901 -13.110 3.940 1.00 10.69 79 ARG A N 1
ATOM 541 C CA . ARG A 1 81 ? -3.724 -12.294 3.616 1.00 10.38 79 ARG A CA 1
ATOM 542 C C . ARG A 1 81 ? -3.909 -11.553 2.305 1.00 9.29 79 ARG A C 1
ATOM 543 O O . ARG A 1 81 ? -4.579 -12.035 1.398 1.00 10.11 79 ARG A O 1
ATOM 551 N N . GLY A 1 82 ? -3.291 -10.383 2.199 1.00 8.06 80 GLY A N 1
ATOM 552 C CA . GLY A 1 82 ? -3.338 -9.624 0.967 1.00 7.29 80 GLY A CA 1
ATOM 553 C C . GLY A 1 82 ? -2.268 -8.555 0.900 1.00 7.76 80 GLY A C 1
ATOM 554 O O . GLY A 1 82 ? -1.489 -8.409 1.822 1.00 8.71 80 GLY A O 1
ATOM 555 N N . ASP A 1 83 ? -2.215 -7.854 -0.226 1.00 8.53 81 ASP A N 1
ATOM 556 C CA . ASP A 1 83 ? -1.414 -6.639 -0.358 1.00 9.24 81 ASP A CA 1
ATOM 557 C C . ASP A 1 83 ? -2.364 -5.455 -0.418 1.00 8.35 81 ASP A C 1
ATOM 558 O O . ASP A 1 83 ? -3.435 -5.537 -1.030 1.00 9.23 81 ASP A O 1
ATOM 563 N N . ILE A 1 84 ? -1.976 -4.342 0.193 1.00 8.50 82 ILE A N 1
ATOM 564 C CA . ILE A 1 84 ? -2.654 -3.082 -0.082 1.00 8.27 82 ILE A CA 1
ATOM 565 C C . ILE A 1 84 ? -2.084 -2.547 -1.378 1.00 9.07 82 ILE A C 1
ATOM 566 O O . ILE A 1 84 ? -0.866 -2.395 -1.497 1.00 10.78 82 ILE A O 1
ATOM 571 N N . VAL A 1 85 ? -2.947 -2.262 -2.353 1.00 8.60 83 VAL A N 1
ATOM 572 C CA . VAL A 1 85 ? -2.465 -1.773 -3.646 1.00 9.21 83 VAL A CA 1
ATOM 573 C C . VAL A 1 85 ? -2.849 -0.333 -3.972 1.00 8.44 83 VAL A C 1
ATOM 574 O O . VAL A 1 85 ? -2.347 0.220 -4.936 1.00 11.33 83 VAL A O 1
ATOM 578 N N . TYR A 1 86 ? -3.722 0.272 -3.170 1.00 7.75 84 TYR A N 1
ATOM 579 C CA . TYR A 1 86 ? -4.124 1.666 -3.374 1.00 7.88 84 TYR A CA 1
ATOM 580 C C . TYR A 1 86 ? -4.739 2.172 -2.094 1.00 6.64 84 TYR A C 1
ATOM 581 O O . TYR A 1 86 ? -5.391 1.412 -1.388 1.00 7.81 84 TYR A O 1
ATOM 590 N N . ARG A 1 87 ? -4.526 3.452 -1.793 1.00 6.91 85 ARG A N 1
ATOM 591 C CA . ARG A 1 87 ? -5.181 4.109 -0.668 1.00 7.04 85 ARG A CA 1
ATOM 592 C C . ARG A 1 87 ? -5.958 5.317 -1.160 1.00 7.21 85 ARG A C 1
ATOM 593 O O . ARG A 1 87 ? -5.399 6.217 -1.778 1.00 8.51 85 ARG A O 1
ATOM 601 N N . TYR A 1 88 ? -7.250 5.332 -0.881 1.00 7.10 86 TYR A N 1
ATOM 602 C CA . TYR A 1 88 ? -8.118 6.406 -1.341 1.00 7.36 86 TYR A CA 1
ATOM 603 C C . TYR A 1 88 ? -7.950 7.682 -0.528 1.00 8.45 86 TYR A C 1
ATOM 604 O O . TYR A 1 88 ? -7.715 7.644 0.676 1.00 9.58 86 TYR A O 1
ATOM 613 N N . THR A 1 89 ? -8.099 8.818 -1.199 1.00 9.47 87 THR A N 1
ATOM 614 C CA . THR A 1 89 ? -8.213 10.088 -0.494 1.00 10.20 87 THR A CA 1
ATOM 615 C C . THR A 1 89 ? -9.642 10.267 0.009 1.00 10.27 87 THR A C 1
ATOM 616 O O . THR A 1 89 ? -10.552 9.560 -0.414 1.00 10.06 87 THR A O 1
ATOM 620 N N . GLN A 1 90 ? -9.847 11.236 0.896 1.00 11.71 88 GLN A N 1
ATOM 621 C CA . GLN A 1 90 ? -11.173 11.473 1.445 1.00 12.88 88 GLN A CA 1
ATOM 622 C C . GLN A 1 90 ? -12.206 11.844 0.377 1.00 11.42 88 GLN A C 1
ATOM 623 O O . GLN A 1 90 ? -13.349 11.403 0.438 1.00 11.00 88 GLN A O 1
ATOM 629 N N A THR A 1 91 ? -11.807 12.650 -0.593 0.50 10.44 89 THR A N 1
ATOM 630 N N B THR A 1 91 ? -11.812 12.659 -0.600 0.50 11.43 89 THR A N 1
ATOM 631 C CA A THR A 1 91 ? -12.731 13.012 -1.653 0.50 10.52 89 THR A CA 1
ATOM 632 C CA B THR A 1 91 ? -12.735 13.007 -1.681 0.50 12.43 89 THR A CA 1
ATOM 633 C C A THR A 1 91 ? -13.112 11.784 -2.496 0.50 9.61 89 THR A C 1
ATOM 634 C C B THR A 1 91 ? -13.120 11.772 -2.488 0.50 10.52 89 THR A C 1
ATOM 635 O O A THR A 1 91 ? -14.264 11.633 -2.904 0.50 10.74 89 THR A O 1
ATOM 636 O O B THR A 1 91 ? -14.275 11.612 -2.881 0.50 11.38 89 THR A O 1
ATOM 643 N N . GLN A 1 92 ? -12.150 10.889 -2.719 1.00 9.28 90 GLN A N 1
ATOM 644 C CA . GLN A 1 92 ? -12.436 9.652 -3.441 1.00 8.54 90 GLN A CA 1
ATOM 645 C C . GLN A 1 92 ? -13.392 8.759 -2.651 1.00 8.11 90 GLN A C 1
ATOM 646 O O . GLN A 1 92 ? -14.299 8.154 -3.221 1.00 8.85 90 GLN A O 1
ATOM 652 N N . VAL A 1 93 ? -13.201 8.698 -1.337 1.00 8.37 91 VAL A N 1
ATOM 653 C CA . VAL A 1 93 ? -14.118 7.957 -0.475 1.00 8.75 91 VAL A CA 1
ATOM 654 C C . VAL A 1 93 ? -15.536 8.510 -0.623 1.00 8.19 91 VAL A C 1
ATOM 655 O O . VAL A 1 93 ? -16.502 7.756 -0.740 1.00 9.03 91 VAL A O 1
ATOM 659 N N . ASP A 1 94 ? -15.672 9.835 -0.630 1.00 9.21 92 ASP A N 1
ATOM 660 C CA . ASP A 1 94 ? -16.992 10.427 -0.769 1.00 10.38 92 ASP A CA 1
ATOM 661 C C . ASP A 1 94 ? -17.626 10.086 -2.114 1.00 9.72 92 ASP A C 1
ATOM 662 O O . ASP A 1 94 ? -18.822 9.804 -2.189 1.00 10.91 92 ASP A O 1
ATOM 667 N N . TRP A 1 95 ? -16.820 10.074 -3.172 1.00 9.30 93 TRP A N 1
ATOM 668 C CA . TRP A 1 95 ? -17.307 9.664 -4.480 1.00 10.72 93 TRP A CA 1
ATOM 669 C C . TRP A 1 95 ? -17.800 8.221 -4.446 1.00 9.49 93 TRP A C 1
ATOM 670 O O . TRP A 1 95 ? -18.867 7.914 -4.975 1.00 10.65 93 TRP A O 1
ATOM 681 N N . LEU A 1 96 ? -17.018 7.332 -3.834 1.00 8.70 94 LEU A N 1
ATOM 682 C CA . LEU A 1 96 ? -17.400 5.919 -3.730 1.00 8.61 94 LEU A CA 1
ATOM 683 C C . LEU A 1 96 ? -18.709 5.738 -2.962 1.00 9.83 94 LEU A C 1
ATOM 684 O O . LEU A 1 96 ? -19.529 4.891 -3.310 1.00 11.06 94 LEU A O 1
ATOM 689 N N . LEU A 1 97 ? -18.893 6.522 -1.902 1.00 9.37 95 LEU A N 1
ATOM 690 C CA . LEU A 1 97 ? -20.154 6.517 -1.161 1.00 11.07 95 LEU A CA 1
ATOM 691 C C . LEU A 1 97 ? -21.310 6.932 -2.049 1.00 12.63 95 LEU A C 1
ATOM 692 O O . LEU A 1 97 ? -22.356 6.294 -2.054 1.00 14.26 95 LEU A O 1
ATOM 697 N N . ARG A 1 98 ? -21.131 8.015 -2.795 1.00 13.09 96 ARG A N 1
ATOM 698 C CA . ARG A 1 98 ? -22.213 8.514 -3.638 1.00 15.37 96 ARG A CA 1
ATOM 699 C C . ARG A 1 98 ? -22.577 7.527 -4.740 1.00 16.37 96 ARG A C 1
ATOM 700 O O . ARG A 1 98 ? -23.742 7.413 -5.121 1.00 17.37 96 ARG A O 1
ATOM 708 N N . LYS A 1 99 ? -21.579 6.795 -5.225 1.00 16.61 97 LYS A N 1
ATOM 709 C CA . LYS A 1 99 ? -21.791 5.829 -6.291 1.00 17.57 97 LYS A CA 1
ATOM 710 C C . LYS A 1 99 ? -22.279 4.492 -5.754 1.00 17.97 97 LYS A C 1
ATOM 711 O O . LYS A 1 99 ? -22.592 3.591 -6.532 1.00 20.54 97 LYS A O 1
ATOM 717 N N . GLY A 1 100 ? -22.321 4.352 -4.432 1.00 16.29 98 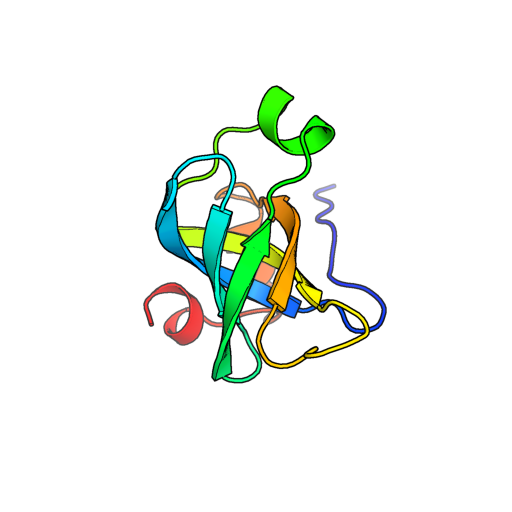GLY A N 1
ATOM 718 C CA . GLY A 1 100 ? -22.769 3.106 -3.822 1.00 16.88 98 GLY A CA 1
ATOM 719 C C . GLY A 1 100 ? -21.754 1.968 -3.846 1.00 17.04 98 GLY A C 1
ATOM 720 O O . GLY A 1 100 ? -22.110 0.810 -3.623 1.00 19.19 98 GLY A O 1
ATOM 721 N N . LYS A 1 101 ? -20.489 2.277 -4.113 1.00 15.19 99 LYS A N 1
ATOM 722 C CA . LYS A 1 101 ? -19.445 1.256 -4.152 1.00 15.06 99 LYS A CA 1
ATOM 723 C C . LYS A 1 101 ? -19.093 0.776 -2.753 1.00 14.75 99 LYS A C 1
ATOM 724 O O . LYS A 1 101 ? -18.647 -0.357 -2.569 1.00 15.63 99 LYS A O 1
ATOM 730 N N . ILE A 1 102 ? -19.253 1.660 -1.775 1.00 13.91 100 ILE A N 1
ATOM 731 C CA . ILE A 1 102 ? -19.156 1.294 -0.372 1.00 14.48 100 ILE A CA 1
ATOM 732 C C . ILE A 1 102 ? -20.303 1.980 0.361 1.00 14.84 100 ILE A C 1
ATOM 733 O O . ILE A 1 102 ? -20.980 2.842 -0.195 1.00 15.33 100 ILE A O 1
ATOM 738 N N . THR A 1 103 ? -20.521 1.591 1.608 1.00 15.53 101 THR A N 1
ATOM 739 C CA . THR A 1 103 ? -21.567 2.200 2.411 1.00 16.13 101 THR A CA 1
ATOM 740 C C . THR A 1 103 ? -20.935 2.887 3.609 1.00 16.00 101 THR A C 1
ATOM 741 O O . THR A 1 103 ? -19.820 2.549 4.021 1.00 15.60 101 THR A O 1
ATOM 745 N N . GLN A 1 104 ? -21.651 3.841 4.186 1.00 17.48 102 GLN A N 1
ATOM 746 C CA . GLN A 1 104 ? -21.152 4.512 5.373 1.00 19.30 102 GLN A CA 1
ATOM 747 C C . GLN A 1 104 ? -20.989 3.518 6.525 1.00 19.94 102 GLN A C 1
ATOM 748 O O . GLN A 1 104 ? -20.041 3.603 7.307 1.00 19.64 102 GLN A O 1
ATOM 754 N N . GLU A 1 105 ? -21.914 2.570 6.618 1.00 20.38 103 GLU A N 1
ATOM 755 C CA . GLU A 1 105 ? -21.855 1.566 7.668 1.00 21.84 103 GLU A CA 1
ATOM 756 C C . GLU A 1 105 ? -20.550 0.772 7.581 1.00 20.28 103 GLU A C 1
ATOM 757 O O . GLU A 1 105 ? -19.926 0.482 8.593 1.00 21.10 103 GLU A O 1
ATOM 763 N N . PHE A 1 106 ? -20.120 0.457 6.365 1.00 17.96 104 PHE A N 1
ATOM 764 C CA . PHE A 1 106 ? -18.848 -0.228 6.175 1.00 16.42 104 PHE A CA 1
ATOM 765 C C . PHE A 1 106 ? -17.641 0.603 6.624 1.00 16.24 104 PHE A C 1
ATOM 766 O O . PHE A 1 106 ? -16.718 0.082 7.236 1.00 15.54 104 PHE A O 1
ATOM 774 N N . LEU A 1 107 ? -17.638 1.894 6.319 1.00 17.06 105 LEU A N 1
ATOM 775 C CA . LEU A 1 107 ? -16.506 2.738 6.689 1.00 19.76 105 LEU A CA 1
ATOM 776 C C . LEU A 1 107 ? -16.297 2.823 8.184 1.00 23.06 105 LEU A C 1
ATOM 777 O O . LEU A 1 107 ? -15.165 2.772 8.667 1.00 22.78 105 LEU A O 1
ATOM 782 N N . THR A 1 108 ? -17.399 2.979 8.906 1.00 25.75 106 THR A N 1
ATOM 783 C CA . THR A 1 108 ? -17.347 3.181 10.345 1.00 30.00 106 THR A CA 1
ATOM 784 C C . THR A 1 108 ? -17.108 1.856 11.057 1.00 32.86 106 THR A C 1
ATOM 785 O O . THR A 1 108 ? -16.422 1.803 12.079 1.00 34.06 106 THR A O 1
ATOM 789 N N . GLY A 1 109 ? -17.677 0.786 10.509 1.00 34.28 107 GLY A N 1
ATOM 790 C CA . GLY A 1 109 ? -17.519 -0.540 11.077 1.00 36.49 107 GLY A CA 1
ATOM 791 C C . GLY A 1 109 ? -18.436 -0.768 12.261 1.00 38.80 107 GLY A C 1
ATOM 792 O O . GLY A 1 109 ? -19.020 0.173 12.799 1.00 39.57 107 GLY A O 1
#

InterPro domains:
  IPR001253 Translation initiation factor 1A (eIF-1A) [MF_00216] (7-101)
  IPR001253 Translation initiation factor 1A (eIF-1A) [PTHR21668] (3-103)
  IPR001253 Translation initiation factor 1A (eIF-1A) [SM00652] (18-101)
  IPR001253 Translation initiation factor 1A (eIF-1A) [TIGR00523] (11-100)
  IPR001253 Translation initiation factor 1A (eIF-1A) [cd05793] (23-100)
  IPR006196 RNA-binding domain, S1, IF1 type [PF01176] (22-85)
  IPR006196 RNA-binding domain, S1, IF1 type [PS50832] (12-87)
  IPR012340 Nucleic acid-binding, OB-fold [G3DSA:2.40.50.140] (1-113)
  IPR012340 Nucleic acid-binding, OB-fold [SSF50249] (5-104)
  IPR018104 Translation initiation factor 1A (eIF-1A), conserved site [PS01262] (31-53)